Protein AF-A0A086PGE5-F1 (afdb_monomer_lite)

InterPro domains:
  IPR010580 Stress-associated endoplasmic reticulum protein [PF06624] (4-61)
  IPR010580 Stress-associated endoplasmic reticulum pro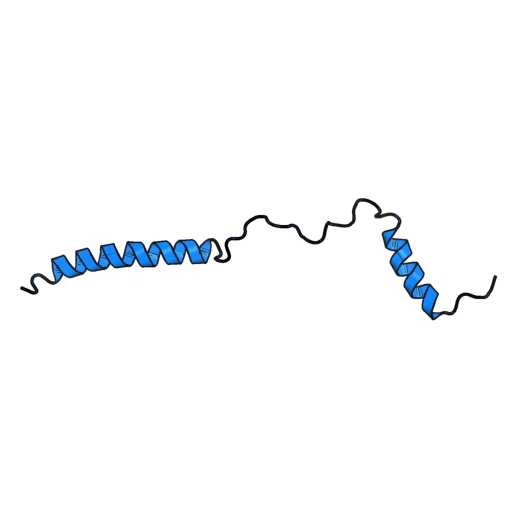tein [PTHR15601] (5-66)

Structure (mmCIF, N/CA/C/O backbone):
data_AF-A0A086PGE5-F1
#
_entry.id   AF-A0A086PGE5-F1
#
loop_
_atom_site.group_PDB
_atom_site.id
_atom_site.type_symbol
_atom_site.label_atom_id
_atom_site.label_alt_id
_atom_site.label_comp_id
_atom_site.label_asym_id
_atom_site.label_entity_id
_atom_site.label_seq_id
_atom_site.pdbx_PDB_ins_code
_atom_site.Cartn_x
_atom_site.Cartn_y
_atom_site.Cartn_z
_atom_site.occupancy
_atom_site.B_iso_or_equiv
_atom_site.auth_seq_id
_atom_site.auth_comp_id
_atom_site.auth_asym_id
_atom_site.auth_atom_id
_atom_site.pdbx_PDB_model_num
ATOM 1 N N . MET A 1 1 ? -35.016 -1.056 55.132 1.00 47.53 1 MET A N 1
ATOM 2 C CA . MET A 1 1 ? -34.781 -1.476 53.729 1.00 47.53 1 MET A CA 1
ATOM 3 C C . MET A 1 1 ? -33.332 -1.941 53.549 1.00 47.53 1 MET A C 1
ATOM 5 O O . MET A 1 1 ? -32.585 -1.377 52.762 1.00 47.53 1 MET A O 1
ATOM 9 N N . ALA A 1 2 ? -32.915 -2.959 54.306 1.00 51.19 2 ALA A N 1
ATOM 10 C CA . ALA A 1 2 ? -31.563 -3.510 54.255 1.00 51.19 2 ALA A CA 1
ATOM 11 C C . ALA A 1 2 ? -31.639 -4.903 53.628 1.00 51.19 2 ALA A C 1
ATOM 13 O O . ALA A 1 2 ? -32.323 -5.769 54.162 1.00 51.19 2 ALA A O 1
ATOM 14 N N . GLY A 1 3 ? -30.988 -5.100 52.482 1.00 58.72 3 GLY A N 1
ATOM 15 C CA . GLY A 1 3 ? -31.004 -6.406 51.825 1.00 58.72 3 GLY A CA 1
ATOM 16 C C . GLY A 1 3 ? -30.618 -6.409 50.353 1.00 58.72 3 GLY A C 1
ATOM 17 O O . GLY A 1 3 ? -31.231 -7.128 49.577 1.00 58.72 3 GLY A O 1
ATOM 18 N N . GLN A 1 4 ? -29.618 -5.632 49.935 1.00 62.34 4 GLN A N 1
ATOM 19 C CA . GLN A 1 4 ? -28.958 -5.882 48.653 1.00 62.34 4 GLN A CA 1
ATOM 20 C C . GLN A 1 4 ? -27.480 -6.120 48.931 1.00 62.34 4 GLN A C 1
ATOM 22 O O . GLN A 1 4 ? -26.733 -5.210 49.283 1.00 62.34 4 GLN A O 1
ATOM 27 N N . ASN A 1 5 ? -27.096 -7.397 48.855 1.00 69.38 5 ASN A N 1
ATOM 28 C CA . ASN A 1 5 ? -25.726 -7.893 48.954 1.00 69.38 5 ASN A CA 1
ATOM 29 C C . ASN A 1 5 ? -24.760 -6.903 48.279 1.00 69.38 5 ASN A C 1
ATOM 31 O O . ASN A 1 5 ? -24.937 -6.599 47.102 1.00 69.38 5 ASN A O 1
ATOM 35 N N . ARG A 1 6 ? -23.736 -6.418 49.001 1.00 67.56 6 ARG A N 1
ATOM 36 C CA . ARG A 1 6 ? -22.781 -5.364 48.566 1.00 67.56 6 ARG A CA 1
ATOM 37 C C . ARG A 1 6 ? -22.228 -5.563 47.143 1.00 67.56 6 ARG A C 1
ATOM 39 O O . ARG A 1 6 ? -21.872 -4.600 46.471 1.00 67.56 6 ARG A O 1
ATOM 46 N N . LYS A 1 7 ? -22.208 -6.813 46.668 1.00 66.25 7 LYS A N 1
ATOM 47 C CA . LYS A 1 7 ? -21.843 -7.223 45.304 1.00 66.25 7 LYS A CA 1
ATOM 48 C C . LYS A 1 7 ? -22.724 -6.611 44.202 1.00 66.25 7 LYS A C 1
ATOM 50 O O . LYS A 1 7 ? -22.238 -6.406 43.094 1.00 66.25 7 LYS A O 1
ATOM 55 N N . TYR A 1 8 ? -23.991 -6.320 44.484 1.00 71.00 8 TYR A N 1
ATOM 56 C CA . TYR A 1 8 ? -24.939 -5.782 43.506 1.00 71.00 8 TYR A CA 1
ATOM 57 C C . TYR A 1 8 ? -24.925 -4.256 43.442 1.00 71.00 8 TYR A C 1
ATOM 59 O O . TYR A 1 8 ? -25.180 -3.712 42.376 1.00 71.00 8 TYR A O 1
ATOM 67 N N . ALA A 1 9 ? -24.525 -3.564 44.513 1.00 77.00 9 ALA A N 1
ATOM 68 C CA . ALA A 1 9 ? -24.493 -2.099 44.550 1.00 77.00 9 ALA A CA 1
ATOM 69 C C . ALA A 1 9 ? -23.587 -1.498 43.456 1.00 77.00 9 ALA A C 1
ATOM 71 O O . ALA A 1 9 ? -23.992 -0.595 42.732 1.00 77.00 9 ALA A O 1
ATOM 72 N N . CYS A 1 10 ? -22.386 -2.059 43.270 1.00 74.69 10 CYS A N 1
ATOM 73 C CA . CYS A 1 10 ? -21.444 -1.609 42.237 1.00 74.69 10 CYS A CA 1
ATOM 74 C C . CYS A 1 10 ? -21.893 -1.973 40.809 1.00 74.69 10 CYS A C 1
ATOM 76 O O . CYS A 1 10 ? -21.544 -1.297 39.845 1.00 74.69 10 CYS A O 1
ATOM 78 N N . LYS A 1 11 ? -22.673 -3.049 40.650 1.00 78.06 11 LYS A N 1
ATOM 79 C CA . LYS A 1 11 ? -23.257 -3.403 39.350 1.00 78.06 11 LYS A CA 1
ATOM 80 C C . LYS A 1 11 ? -24.381 -2.430 39.004 1.00 78.06 11 LYS A C 1
ATOM 82 O O . LYS A 1 11 ? -24.383 -1.885 37.910 1.00 78.06 11 LYS A O 1
ATOM 87 N N . ILE A 1 12 ? -25.276 -2.166 39.954 1.00 78.56 12 ILE A N 1
ATOM 88 C CA . ILE A 1 12 ? -26.408 -1.252 39.787 1.00 78.56 12 ILE A CA 1
ATOM 89 C C . ILE A 1 12 ? -25.917 0.146 39.407 1.00 78.56 12 ILE A C 1
ATOM 91 O O . ILE A 1 12 ? -26.360 0.648 38.384 1.00 78.56 12 ILE A O 1
ATOM 95 N N . SER A 1 13 ? -24.925 0.709 40.105 1.00 77.44 13 SER A N 1
ATOM 96 C CA . SER A 1 13 ? -24.391 2.044 39.777 1.00 77.44 13 SER A CA 1
ATOM 97 C C . SER A 1 13 ? -23.768 2.135 38.375 1.00 77.44 13 SER A C 1
ATOM 99 O O . SER A 1 13 ? -23.819 3.179 37.724 1.00 77.44 13 SER A O 1
ATOM 101 N N . GLN A 1 14 ? -23.196 1.036 37.870 1.00 78.00 14 GLN A N 1
ATOM 102 C CA . GLN A 1 14 ? -22.650 0.972 36.512 1.00 78.00 14 GLN A CA 1
ATOM 103 C C . GLN A 1 14 ? -23.721 0.858 35.428 1.00 78.00 14 GLN A C 1
ATOM 105 O O . GLN A 1 14 ? -23.511 1.362 34.326 1.00 78.00 14 GLN A O 1
ATOM 110 N N . PHE A 1 15 ? -24.837 0.191 35.717 1.00 75.12 15 PHE A N 1
ATOM 111 C CA . PHE A 1 15 ? -25.963 0.121 34.793 1.00 75.12 15 PHE A CA 1
ATOM 112 C C . PHE A 1 15 ? -26.778 1.412 34.829 1.00 75.12 15 PHE A C 1
ATOM 114 O O . PHE A 1 15 ? -27.131 1.914 33.771 1.00 75.12 15 PHE A O 1
ATOM 121 N N . GLU A 1 16 ? -26.983 1.990 36.013 1.00 79.62 16 GLU A N 1
ATOM 122 C CA . GLU A 1 16 ? -27.749 3.214 36.258 1.00 79.62 16 GLU A CA 1
ATOM 123 C C . GLU A 1 16 ? -27.218 4.412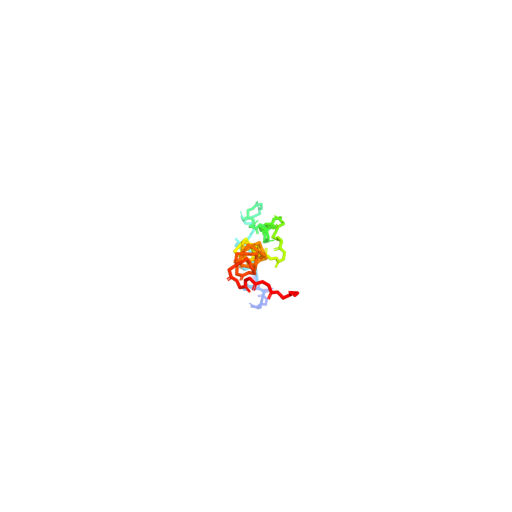 35.465 1.00 79.62 16 GLU A C 1
ATOM 125 O O . GLU A 1 16 ? -27.988 5.074 34.771 1.00 79.62 16 GLU A O 1
ATOM 130 N N . LYS A 1 17 ? -25.893 4.618 35.443 1.00 77.31 17 LYS A N 1
ATOM 131 C CA . LYS A 1 17 ? -25.260 5.676 34.634 1.00 77.31 17 LYS A CA 1
ATOM 132 C C . LYS A 1 17 ? -25.510 5.544 33.127 1.00 77.31 17 LYS A C 1
ATOM 134 O O . LYS A 1 17 ? -25.422 6.534 32.421 1.00 77.31 17 LYS A O 1
ATOM 139 N N . ASN A 1 18 ? -25.831 4.346 32.632 1.00 70.06 18 ASN A N 1
ATOM 140 C CA . ASN A 1 18 ? -26.117 4.094 31.218 1.00 70.06 18 ASN A CA 1
ATOM 141 C C . ASN A 1 18 ? -27.626 4.118 30.897 1.00 70.06 18 ASN A C 1
ATOM 143 O O . ASN A 1 18 ? -27.988 4.057 29.723 1.00 70.06 18 ASN A O 1
ATOM 147 N N . ILE A 1 19 ? -28.516 4.221 31.898 1.00 73.31 19 ILE A N 1
ATOM 148 C CA . ILE A 1 19 ? -29.979 4.237 31.691 1.00 73.31 19 ILE A CA 1
ATOM 149 C C . ILE A 1 19 ? -30.427 5.544 31.028 1.00 73.31 19 ILE A C 1
ATOM 151 O O . ILE A 1 19 ? -31.250 5.510 30.115 1.00 73.31 19 ILE A O 1
ATOM 155 N N . THR A 1 20 ? -29.865 6.686 31.435 1.00 76.50 20 THR A N 1
ATOM 156 C CA . THR A 1 20 ? -30.154 8.009 30.847 1.00 76.50 20 THR A CA 1
ATOM 157 C C . THR A 1 20 ? -29.505 8.209 29.475 1.00 76.50 20 THR A C 1
ATOM 159 O O . THR A 1 20 ? -29.926 9.080 28.721 1.00 76.50 20 THR A O 1
ATOM 162 N N . HIS A 1 21 ? -28.535 7.363 29.112 1.00 67.50 21 HIS A N 1
ATOM 163 C CA . HIS A 1 21 ? -27.942 7.289 27.773 1.00 67.50 21 HIS A CA 1
ATOM 164 C C . HIS A 1 21 ? -28.680 6.313 26.837 1.00 67.50 21 HIS A C 1
ATOM 166 O O . HIS A 1 21 ? -28.169 5.985 25.761 1.00 67.50 21 HIS A O 1
ATOM 172 N N . ARG A 1 22 ? -29.889 5.848 27.204 1.00 68.62 22 ARG A N 1
ATOM 173 C CA . ARG A 1 22 ? -30.775 5.093 26.300 1.00 68.62 22 ARG A CA 1
ATOM 174 C C . ARG A 1 22 ? -30.973 5.882 25.002 1.00 68.62 22 ARG A C 1
ATOM 176 O O . ARG A 1 22 ? -31.586 6.941 25.007 1.00 68.62 22 ARG A O 1
ATOM 183 N N . GLY A 1 23 ? -30.455 5.347 23.898 1.00 66.50 23 GLY A N 1
ATOM 184 C CA . GLY A 1 23 ? -30.543 5.955 22.564 1.00 66.50 23 GLY A CA 1
ATOM 185 C C . GLY A 1 23 ? -29.297 6.716 22.094 1.00 66.50 23 GLY A C 1
ATOM 186 O O . GLY A 1 23 ? -29.214 7.014 20.912 1.00 66.50 23 GLY A O 1
ATOM 187 N N . ASN A 1 24 ? -28.309 6.969 22.962 1.00 62.88 24 ASN A N 1
ATOM 188 C CA . ASN A 1 24 ? -27.018 7.575 22.590 1.00 62.88 24 ASN A CA 1
ATOM 189 C C . ASN A 1 24 ? -25.828 6.700 23.022 1.00 62.88 24 ASN A C 1
ATOM 191 O O . ASN A 1 24 ? -24.728 7.194 23.277 1.00 62.88 24 ASN A O 1
ATOM 195 N N . VAL A 1 25 ? -26.045 5.387 23.135 1.00 65.38 25 VAL A N 1
ATOM 196 C CA . VAL A 1 25 ? -24.932 4.439 23.194 1.00 65.38 25 VAL A CA 1
ATOM 197 C C . VAL A 1 25 ? -24.235 4.560 21.841 1.00 65.38 25 VAL A C 1
ATOM 199 O O . VAL A 1 25 ? -24.900 4.335 20.828 1.00 65.38 25 VAL A O 1
ATOM 202 N N . PRO A 1 26 ? -22.957 4.978 21.778 1.00 64.69 26 PRO A N 1
ATOM 203 C CA . PRO A 1 26 ? -22.250 4.966 20.513 1.00 64.69 26 PRO A CA 1
ATOM 204 C C . PRO A 1 26 ? -22.315 3.530 20.010 1.00 64.69 26 PRO A C 1
ATOM 206 O O . PRO A 1 26 ? -21.853 2.624 20.705 1.00 64.69 26 PRO A O 1
ATOM 209 N N . GLU A 1 27 ? -22.945 3.325 18.852 1.00 64.44 27 GLU A N 1
ATOM 210 C CA . GLU A 1 27 ? -22.920 2.051 18.143 1.00 64.44 27 GLU A CA 1
ATOM 211 C C . GLU A 1 27 ? -21.447 1.689 17.969 1.00 64.44 27 GLU A C 1
ATOM 213 O O . GLU A 1 27 ? -20.725 2.234 17.128 1.00 64.44 27 GLU A O 1
ATOM 218 N N . SER A 1 28 ? -20.950 0.838 18.866 1.00 61.38 28 SER A N 1
ATOM 219 C CA . SER A 1 28 ? -19.609 0.302 18.775 1.00 61.38 28 SER A CA 1
ATOM 220 C C . SER A 1 28 ? -19.544 -0.367 17.419 1.00 61.38 28 SER A C 1
ATOM 222 O O . SER A 1 28 ? -20.332 -1.279 17.161 1.00 61.38 28 SER A O 1
ATOM 224 N N . ARG A 1 29 ? -18.614 0.104 16.586 1.00 57.12 29 ARG A N 1
ATOM 225 C CA . ARG A 1 29 ? -18.575 -0.081 15.135 1.00 57.12 29 ARG A CA 1
ATOM 226 C C . ARG A 1 29 ? -19.292 1.080 14.436 1.00 57.12 29 ARG A C 1
ATOM 228 O O . ARG A 1 29 ? -20.306 0.909 13.765 1.00 57.12 29 ARG A O 1
ATOM 235 N N . ILE A 1 30 ? -18.580 2.212 14.382 1.00 57.50 30 ILE A N 1
ATOM 236 C CA . ILE A 1 30 ? -18.307 2.812 13.071 1.00 57.50 30 ILE A CA 1
ATOM 237 C C . ILE A 1 30 ? -17.808 1.647 12.214 1.00 57.50 30 ILE A C 1
ATOM 239 O O . ILE A 1 30 ? -16.638 1.272 12.213 1.00 57.50 30 ILE A O 1
ATOM 243 N N . ARG A 1 31 ? -18.754 0.949 11.593 1.00 55.97 31 ARG A N 1
ATOM 244 C CA . ARG A 1 31 ? -18.520 0.002 10.530 1.00 55.97 31 ARG A CA 1
ATOM 245 C C . ARG A 1 31 ? -18.155 0.926 9.399 1.00 55.97 31 ARG A C 1
ATOM 247 O O . ARG A 1 31 ? -19.028 1.301 8.626 1.00 55.97 31 ARG A O 1
ATOM 254 N N . THR A 1 32 ? -16.899 1.368 9.379 1.00 58.81 32 THR A N 1
ATOM 255 C CA . THR A 1 32 ? -16.291 1.977 8.209 1.00 58.81 32 THR A CA 1
ATOM 256 C C . THR A 1 32 ? -16.430 0.906 7.144 1.00 58.81 32 THR A C 1
ATOM 258 O O . THR A 1 32 ? -15.679 -0.070 7.100 1.00 58.81 32 THR A O 1
ATOM 261 N N . G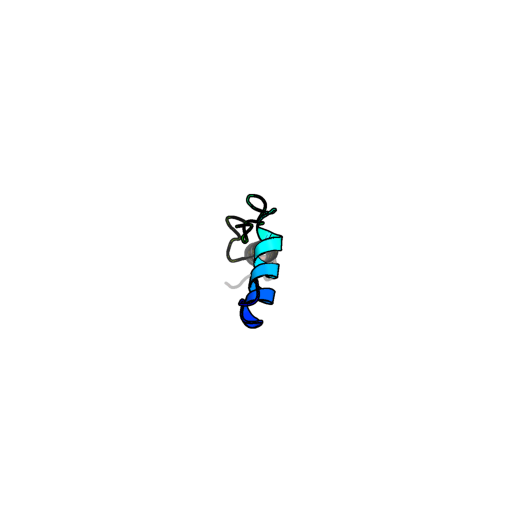LN A 1 33 ? -17.550 0.980 6.430 1.00 56.41 33 GLN A N 1
ATOM 262 C CA . GLN A 1 33 ? -17.906 0.061 5.381 1.00 56.41 33 GLN A CA 1
ATOM 263 C C . GLN A 1 33 ? -16.746 0.123 4.400 1.00 56.41 33 GLN A C 1
ATOM 265 O O . GLN A 1 33 ? -16.354 1.197 3.952 1.00 56.41 33 GLN A O 1
ATOM 270 N N . ASN A 1 34 ? -16.187 -1.046 4.121 1.00 59.50 34 ASN A N 1
ATOM 271 C CA . ASN A 1 34 ? -15.287 -1.268 3.004 1.00 59.50 34 ASN A CA 1
ATOM 272 C C . ASN A 1 34 ? -13.901 -0.639 3.181 1.00 59.50 34 ASN A C 1
ATOM 274 O O . ASN A 1 34 ? -13.351 -0.026 2.269 1.00 59.50 34 ASN A O 1
ATOM 278 N N . SER A 1 35 ? -13.281 -0.884 4.336 1.00 61.78 35 SER A N 1
ATOM 279 C CA . SER A 1 35 ? -11.823 -0.965 4.359 1.00 61.78 35 SER A CA 1
ATOM 280 C C . SER A 1 35 ? -11.446 -2.182 3.516 1.00 61.78 35 SER A C 1
ATOM 282 O O . SER A 1 35 ? -11.653 -3.323 3.933 1.00 61.78 35 SER A O 1
ATOM 284 N N . TYR A 1 36 ? -10.990 -1.951 2.283 1.00 65.94 36 TYR A N 1
ATOM 285 C CA . TYR A 1 36 ? -10.271 -2.985 1.552 1.00 65.94 36 TYR A CA 1
ATOM 286 C C . TYR A 1 36 ? -9.205 -3.553 2.500 1.00 65.94 36 TYR A C 1
ATOM 288 O O . TYR A 1 36 ? -8.610 -2.788 3.263 1.00 65.94 36 TYR A O 1
ATOM 296 N N . PRO A 1 37 ? -8.955 -4.874 2.486 1.00 73.75 37 PRO A N 1
ATOM 297 C CA . PRO A 1 37 ? -7.986 -5.491 3.398 1.00 73.75 37 PRO A CA 1
ATOM 298 C C . PRO A 1 37 ? -6.577 -4.892 3.242 1.00 73.75 37 PRO A C 1
ATOM 300 O O . PRO A 1 37 ? -5.716 -5.082 4.095 1.00 73.75 37 PRO A O 1
ATOM 303 N N . VAL A 1 38 ? -6.361 -4.141 2.160 1.00 78.12 38 VAL A N 1
ATOM 304 C CA . VAL A 1 38 ? -5.209 -3.284 1.921 1.00 78.12 38 VAL A CA 1
ATOM 305 C C . VAL A 1 38 ? -5.585 -1.819 2.156 1.00 78.12 38 VAL A C 1
ATOM 307 O O . VAL A 1 38 ? -6.528 -1.290 1.568 1.00 78.12 38 VAL A O 1
ATOM 310 N N . GLY A 1 39 ? -4.830 -1.143 3.023 1.00 89.19 39 GLY A N 1
ATOM 311 C CA . GLY A 1 39 ? -5.012 0.288 3.260 1.00 89.19 39 GLY A CA 1
ATOM 312 C C . GLY A 1 39 ? -4.700 1.123 2.006 1.00 89.19 39 GLY A C 1
ATOM 313 O O . GLY A 1 39 ? -3.897 0.686 1.175 1.00 89.19 39 GLY A O 1
ATOM 314 N N . PRO A 1 40 ? -5.252 2.346 1.877 1.00 87.06 40 PRO A N 1
ATOM 315 C CA . PRO A 1 40 ? -5.023 3.219 0.718 1.00 87.06 40 PRO A CA 1
ATOM 316 C C . PRO A 1 40 ? -3.541 3.440 0.388 1.00 87.06 40 PRO A C 1
ATOM 318 O O . PRO A 1 40 ? -3.161 3.467 -0.779 1.00 87.06 40 PRO A O 1
ATOM 321 N N . LEU A 1 41 ? -2.690 3.528 1.415 1.00 91.50 41 LEU A N 1
ATOM 322 C CA . LEU A 1 41 ? -1.244 3.683 1.258 1.00 91.50 41 LEU A CA 1
ATOM 323 C C . LEU A 1 41 ? -0.582 2.447 0.624 1.00 91.50 41 LEU A C 1
ATOM 325 O O . LEU A 1 41 ? 0.233 2.582 -0.284 1.00 91.50 41 LEU A O 1
ATOM 329 N N . ILE A 1 42 ? -0.950 1.244 1.077 1.00 92.69 42 ILE A N 1
ATOM 330 C CA . ILE A 1 42 ? -0.417 -0.021 0.546 1.00 92.69 42 ILE A CA 1
ATOM 331 C C . ILE A 1 42 ? -0.905 -0.232 -0.888 1.00 92.69 42 ILE A C 1
ATOM 333 O O . ILE A 1 42 ? -0.134 -0.666 -1.738 1.00 92.69 42 ILE A O 1
ATOM 337 N N . LEU A 1 43 ? -2.160 0.119 -1.174 1.00 91.81 43 LEU A N 1
ATOM 338 C CA . LEU A 1 43 ? -2.719 0.039 -2.520 1.00 91.81 43 LEU A CA 1
ATOM 339 C C . LEU A 1 43 ? -1.998 0.988 -3.494 1.00 91.81 43 LEU A C 1
ATOM 341 O O . LEU A 1 43 ? -1.658 0.584 -4.605 1.00 91.81 43 LEU A O 1
ATOM 345 N N . ALA A 1 44 ? -1.707 2.220 -3.064 1.00 93.38 44 ALA A N 1
ATOM 346 C CA . ALA A 1 44 ? -0.936 3.181 -3.852 1.00 93.38 44 ALA A CA 1
ATOM 347 C C . ALA A 1 44 ? 0.502 2.699 -4.102 1.00 93.38 44 ALA A C 1
ATOM 349 O O . ALA A 1 44 ? 0.991 2.773 -5.229 1.00 93.38 44 ALA A O 1
ATOM 350 N N . LEU A 1 45 ? 1.158 2.147 -3.076 1.00 95.31 45 LEU A N 1
ATOM 351 C CA . LEU A 1 45 ? 2.496 1.568 -3.204 1.00 95.31 45 LEU A CA 1
ATOM 352 C C . LEU A 1 45 ? 2.497 0.375 -4.167 1.00 95.31 45 LEU A C 1
ATOM 354 O O . LEU A 1 45 ? 3.373 0.288 -5.022 1.00 95.31 45 LEU A O 1
ATOM 358 N N . PHE A 1 46 ? 1.503 -0.511 -4.076 1.00 94.50 46 PHE A N 1
ATOM 359 C CA . PHE A 1 46 ? 1.375 -1.668 -4.960 1.00 94.50 46 PHE A CA 1
ATOM 360 C C . PHE A 1 46 ? 1.253 -1.249 -6.431 1.00 94.50 46 PHE A C 1
ATOM 362 O O . PHE A 1 46 ? 2.014 -1.729 -7.269 1.00 94.50 46 PHE A O 1
ATOM 369 N N . LEU A 1 47 ? 0.364 -0.298 -6.743 1.00 94.94 47 LEU A N 1
ATOM 370 C CA . LEU A 1 47 ? 0.213 0.226 -8.105 1.00 94.94 47 LEU A CA 1
ATOM 371 C C . LEU A 1 47 ? 1.487 0.918 -8.607 1.00 94.94 47 LEU A C 1
ATOM 373 O O . LEU A 1 47 ? 1.889 0.695 -9.749 1.00 94.94 47 LEU A O 1
ATOM 377 N N . PHE A 1 48 ? 2.146 1.713 -7.760 1.00 95.69 48 PHE A N 1
ATOM 378 C CA . PHE A 1 48 ? 3.398 2.385 -8.109 1.00 95.69 48 PHE A CA 1
ATOM 379 C C . PHE A 1 48 ? 4.517 1.390 -8.424 1.00 95.69 48 PHE A C 1
ATOM 381 O O . PHE A 1 48 ? 5.191 1.530 -9.440 1.00 95.69 48 PHE A O 1
ATOM 388 N N . VAL A 1 49 ? 4.702 0.363 -7.592 1.00 95.31 49 VAL A N 1
ATOM 389 C CA . VAL A 1 49 ? 5.743 -0.649 -7.808 1.00 95.31 49 VAL A CA 1
ATOM 390 C C . VAL A 1 49 ? 5.456 -1.459 -9.072 1.00 95.31 49 VAL A C 1
ATOM 392 O O . VAL A 1 49 ? 6.359 -1.655 -9.883 1.00 95.31 49 VAL A O 1
ATOM 395 N N . VAL A 1 50 ? 4.207 -1.882 -9.293 1.00 95.88 50 VAL A N 1
ATOM 396 C CA . VAL A 1 50 ? 3.832 -2.672 -10.478 1.00 95.88 50 VAL A CA 1
ATOM 397 C C . VAL A 1 50 ? 4.023 -1.861 -11.763 1.00 95.88 50 VAL A C 1
ATOM 399 O O . VAL A 1 50 ? 4.802 -2.265 -12.625 1.00 95.88 50 VAL A O 1
ATOM 402 N N . VAL A 1 51 ? 3.381 -0.695 -11.884 1.00 96.50 51 VAL A N 1
ATOM 403 C CA . VAL A 1 51 ? 3.453 0.134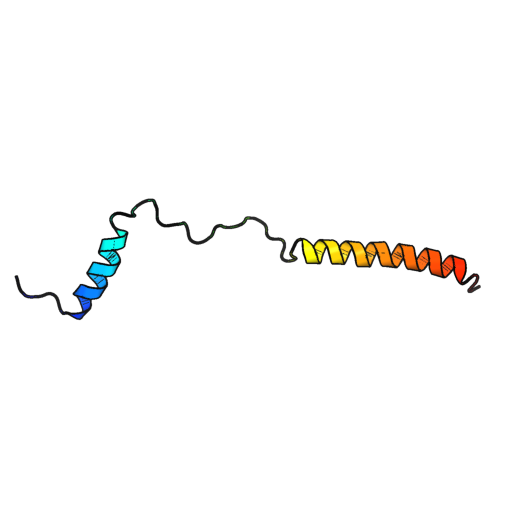 -13.102 1.00 96.50 51 VAL A CA 1
ATOM 404 C C . VAL A 1 51 ? 4.850 0.734 -13.280 1.00 96.50 51 VAL A C 1
ATOM 406 O O . VAL A 1 51 ? 5.407 0.708 -14.377 1.00 96.50 51 VAL A O 1
ATOM 409 N N . GLY A 1 52 ? 5.449 1.234 -12.198 1.00 94.44 52 GLY A N 1
ATOM 410 C CA . GLY A 1 52 ? 6.779 1.836 -12.210 1.00 94.44 52 GLY A CA 1
ATOM 411 C C . GLY A 1 52 ? 7.867 0.839 -12.595 1.00 94.44 52 GLY A C 1
ATOM 412 O O . GLY A 1 52 ? 8.746 1.177 -13.384 1.00 94.44 52 GLY A O 1
ATOM 413 N N . SER A 1 53 ? 7.786 -0.410 -12.123 1.00 94.56 53 SER A N 1
ATOM 414 C CA . SER A 1 53 ? 8.759 -1.435 -12.512 1.00 94.56 53 SER A CA 1
ATO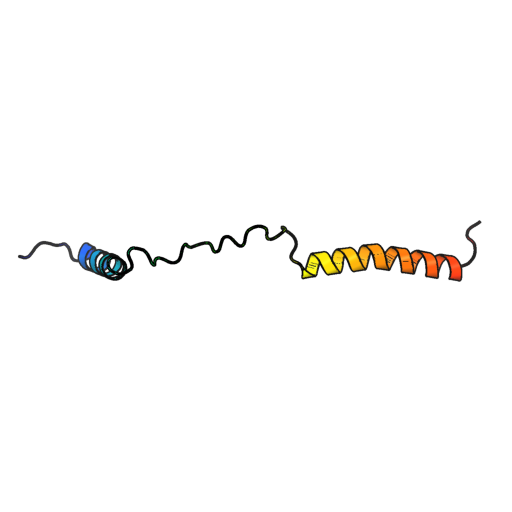M 415 C C . SER A 1 53 ? 8.681 -1.771 -14.001 1.00 94.56 53 SER A C 1
ATOM 417 O O . SER A 1 53 ? 9.731 -1.914 -14.616 1.00 94.56 53 SER A O 1
ATOM 419 N N . ALA A 1 54 ? 7.486 -1.839 -14.599 1.00 93.25 54 ALA A N 1
ATOM 420 C CA . ALA A 1 54 ? 7.327 -2.112 -16.028 1.00 93.25 54 ALA A CA 1
ATOM 421 C C . ALA A 1 54 ? 7.915 -0.985 -16.893 1.00 93.25 54 ALA A C 1
ATOM 423 O O . ALA A 1 54 ? 8.647 -1.245 -17.846 1.00 93.25 54 ALA A O 1
ATOM 424 N N . ILE A 1 55 ? 7.661 0.273 -16.522 1.00 94.06 55 ILE A N 1
ATOM 425 C CA . ILE A 1 55 ? 8.213 1.439 -17.227 1.00 94.06 55 ILE A CA 1
ATOM 426 C C . ILE A 1 55 ? 9.741 1.454 -17.126 1.00 94.06 55 ILE A C 1
ATOM 428 O O . ILE A 1 55 ? 10.428 1.583 -18.140 1.00 94.06 55 ILE A O 1
ATOM 432 N N . LEU A 1 56 ? 10.284 1.279 -15.916 1.00 91.88 56 LEU A N 1
ATOM 433 C CA . LEU A 1 56 ? 11.730 1.228 -15.711 1.00 91.88 56 LEU A CA 1
ATOM 434 C C . LEU A 1 56 ? 12.353 0.050 -16.466 1.00 91.88 56 LEU A C 1
ATOM 436 O O . LEU A 1 56 ? 13.386 0.229 -17.099 1.00 91.88 56 LEU A O 1
ATOM 440 N N . GLN A 1 57 ? 11.722 -1.126 -16.472 1.00 89.50 57 GLN A N 1
ATOM 441 C CA . GLN A 1 57 ? 12.175 -2.282 -17.250 1.00 89.50 57 GLN A CA 1
ATOM 442 C C . GLN A 1 57 ? 12.269 -1.969 -18.746 1.00 89.50 57 GLN A C 1
ATOM 444 O O . GLN A 1 57 ? 13.286 -2.295 -19.346 1.00 89.50 57 GLN A O 1
ATOM 449 N N . ILE A 1 58 ? 11.274 -1.301 -19.339 1.00 90.38 58 ILE A N 1
ATOM 450 C CA . ILE A 1 58 ? 11.291 -0.928 -20.764 1.00 90.38 58 ILE A CA 1
ATOM 451 C C . ILE A 1 58 ? 12.418 0.066 -21.056 1.00 90.38 58 ILE A C 1
ATOM 453 O O . ILE A 1 58 ? 13.192 -0.143 -21.988 1.00 90.38 58 ILE A O 1
ATOM 457 N N . ILE A 1 59 ? 12.551 1.119 -20.245 1.00 90.12 59 ILE A N 1
ATOM 458 C CA . ILE A 1 59 ? 13.596 2.139 -20.426 1.00 90.12 59 ILE A CA 1
ATOM 459 C C . ILE A 1 59 ? 14.981 1.506 -20.282 1.00 90.12 59 ILE A C 1
ATOM 461 O O . ILE A 1 59 ? 15.841 1.684 -21.143 1.00 90.12 59 ILE A O 1
ATOM 465 N N . PHE A 1 60 ? 15.188 0.710 -19.234 1.00 85.69 60 PHE A N 1
ATOM 466 C CA . PHE A 1 60 ? 16.445 0.005 -19.030 1.00 85.69 60 PHE A CA 1
ATOM 467 C C . PHE A 1 60 ? 16.702 -1.070 -20.08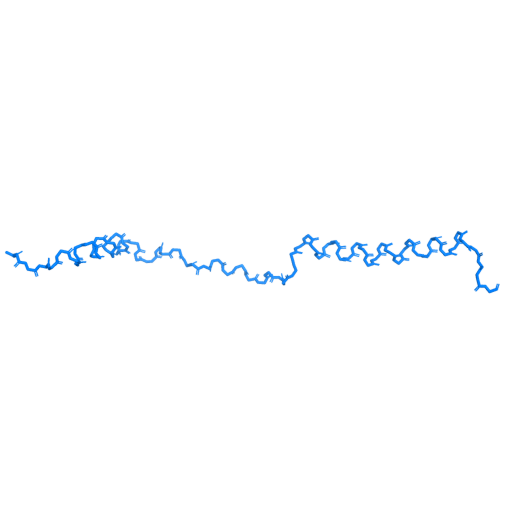9 1.00 85.69 60 PHE A C 1
ATOM 469 O O . PHE A 1 60 ? 17.859 -1.312 -20.409 1.00 85.69 60 PHE A O 1
ATOM 476 N N . SER A 1 61 ? 15.675 -1.735 -20.622 1.00 83.00 61 SER A N 1
ATOM 477 C CA . SER A 1 61 ? 15.818 -2.718 -21.703 1.00 83.00 61 SER A CA 1
ATOM 478 C C . SER A 1 61 ? 16.197 -2.049 -23.022 1.00 83.00 61 SER A C 1
ATOM 480 O O . SER A 1 61 ? 17.003 -2.597 -23.764 1.00 83.00 61 SER A O 1
ATOM 482 N N . ALA A 1 62 ? 15.651 -0.866 -23.309 1.00 81.94 62 ALA A N 1
ATOM 483 C CA . ALA A 1 62 ? 15.999 -0.088 -24.493 1.00 81.94 62 ALA A CA 1
ATOM 484 C C . ALA A 1 62 ? 17.417 0.501 -24.393 1.00 81.94 62 ALA A C 1
ATOM 486 O O . ALA A 1 62 ? 18.165 0.484 -25.365 1.00 81.94 62 ALA A O 1
ATOM 487 N N . GLN A 1 63 ? 17.813 0.977 -23.207 1.00 81.19 63 GLN A N 1
ATOM 488 C CA . GLN A 1 63 ? 19.165 1.489 -22.947 1.00 81.19 63 GLN A CA 1
ATOM 489 C C . GLN A 1 63 ? 20.228 0.384 -22.924 1.00 81.19 63 GLN A C 1
ATOM 491 O O . GLN A 1 63 ? 21.360 0.618 -23.335 1.00 81.19 63 GLN A O 1
ATOM 496 N N . ARG A 1 64 ? 19.871 -0.822 -22.463 1.00 72.69 64 ARG A N 1
ATOM 497 C CA . ARG A 1 64 ? 20.744 -2.007 -22.466 1.00 72.69 64 ARG A CA 1
ATOM 498 C C . ARG A 1 64 ? 20.751 -2.764 -23.795 1.00 72.69 64 ARG A C 1
ATOM 500 O O . ARG A 1 64 ? 21.134 -3.923 -23.776 1.00 72.69 64 ARG A O 1
ATOM 507 N N . GLY A 1 65 ? 20.321 -2.118 -24.886 1.00 69.38 65 GLY A N 1
ATOM 508 C CA . GLY A 1 65 ? 20.379 -2.567 -26.279 1.00 69.38 65 GLY A CA 1
ATOM 509 C C . GLY A 1 65 ? 20.820 -4.014 -26.502 1.00 69.38 65 GLY A C 1
ATOM 510 O O . GLY A 1 65 ? 21.992 -4.327 -26.330 1.00 69.38 65 GLY A O 1
ATOM 511 N N . THR A 1 66 ? 19.892 -4.838 -26.992 1.00 60.94 66 THR A N 1
ATOM 512 C CA . THR A 1 66 ? 20.198 -6.128 -27.625 1.00 60.94 66 THR A CA 1
ATOM 513 C C . THR A 1 66 ? 20.530 -7.272 -26.660 1.00 60.94 66 THR A C 1
ATOM 515 O O . THR A 1 66 ? 21.650 -7.445 -26.195 1.00 60.94 66 THR A O 1
ATOM 518 N N . ILE A 1 67 ? 19.547 -8.151 -26.465 1.00 59.25 67 ILE A N 1
ATOM 519 C CA . ILE A 1 67 ? 19.796 -9.588 -26.280 1.00 59.25 67 ILE A CA 1
ATOM 520 C C . ILE A 1 67 ? 18.986 -10.349 -27.335 1.00 59.25 67 ILE A C 1
ATOM 522 O O . ILE A 1 67 ? 17.980 -10.986 -27.033 1.00 59.25 67 ILE A O 1
ATOM 526 N N . LEU A 1 68 ? 19.425 -10.186 -28.588 1.00 48.69 68 LEU A N 1
ATOM 527 C CA . LEU A 1 68 ? 19.430 -11.175 -29.671 1.00 48.69 68 LEU A CA 1
ATOM 528 C C . LEU A 1 68 ? 20.724 -10.986 -30.465 1.00 48.69 68 LEU A C 1
ATOM 530 O O . LEU A 1 68 ? 21.024 -9.817 -30.787 1.00 48.69 68 LEU A O 1
#

Sequence (68 aa):
MAGQNRKYACKISQFEKNITHRGNVPESRIRTQNSYPVGPLILALFLFVVVGSAILQIIFSAQRGTIL

Secondary structure (DSSP, 8-state):
-----HHHHHHHHHHHHHHTTTT-S--S----TT--SS-HHHHHHHHHHHHHHHHHHHHHHHHT----

Radius of gyration: 30.63 Å; chains: 1; bounding box: 56×19×84 Å

Organism: NCBI:txid933077

pLDDT: mean 75.74, std 13.95, range [47.53, 96.5]

Foldseek 3Di:
DDDDDPVCVVVCVVVVVCPVVVPVPPPPDPVVDDPPPDHPVRVVVVVCCVVVVVVVCVVVDVVVDDPD